Protein AF-L1NF07-F1 (afdb_monomer)

Organism: NCBI:txid1127696

pLDDT: mean 85.46, std 15.23, range [46.19, 98.69]

Nearest PDB structures (foldseek):
  7vp2-assembly1_B  TM=6.186E-01  e=3.421E+00  Arabidopsis thaliana
  7vp4-assembly2_F  TM=6.985E-01  e=4.234E+00  Arabidopsis thaliana

Radius of gyration: 22.05 Å; Cα contacts (8 Å, |Δi|>4): 6; chains: 1; bounding box: 48×68×34 Å

Sequence (75 aa):
MAKKLPSLRSVSTTNKRTHSLNILLNDREYKAILDHCEGQHIHNRSSWIRSVIMAEVLRENERNSPMLFEEDEMR

Solvent-accessible surface area (backbone atoms only — not comparable to full-atom values): 5107 Å² total; per-residue (Å²): 137,86,81,80,75,82,79,80,73,76,78,76,82,70,79,76,87,85,76,88,87,88,82,91,67,56,73,67,58,49,47,53,51,50,55,50,29,61,78,68,71,50,86,52,59,76,58,50,54,50,51,55,54,50,53,50,56,50,51,53,50,59,72,70,44,83,70,94,58,58,79,81,71,76,108

Foldseek 3Di:
DDDDDDPPPPPPPPPDDPDDDDDDDDPVRVVVLVVVCVVVVPPDSVVVVVVVVVVVVVVVCVVPPPDPDDPVRVD

Mean predicted aligned error: 10.68 Å

Structure (mmCIF, N/CA/C/O backbone):
data_AF-L1NF07-F1
#
_entry.id   AF-L1NF07-F1
#
loop_
_atom_site.group_P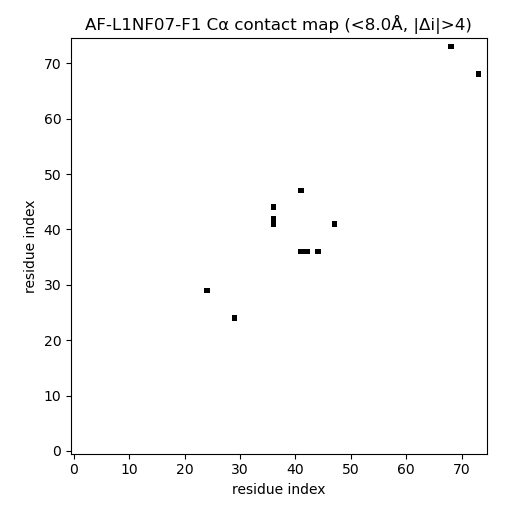DB
_atom_site.id
_atom_site.type_symbol
_atom_site.label_atom_id
_atom_site.label_alt_id
_atom_site.label_comp_id
_atom_site.label_asym_id
_atom_site.label_entity_id
_atom_site.label_seq_id
_atom_site.pdbx_PDB_ins_code
_atom_site.Cartn_x
_atom_site.Cartn_y
_atom_site.Cartn_z
_atom_site.occupancy
_atom_site.B_iso_or_equiv
_atom_site.auth_seq_id
_atom_site.auth_comp_id
_atom_site.auth_asym_id
_atom_site.auth_atom_id
_atom_site.pdbx_PDB_model_num
ATOM 1 N N . MET A 1 1 ? 14.143 53.725 -3.621 1.00 46.19 1 MET A N 1
ATOM 2 C CA . MET A 1 1 ? 14.722 52.476 -3.075 1.00 46.19 1 MET A CA 1
ATOM 3 C C . MET A 1 1 ? 13.592 51.653 -2.456 1.00 46.19 1 MET A C 1
ATOM 5 O O . MET A 1 1 ? 13.219 51.906 -1.317 1.00 46.19 1 MET A O 1
ATOM 9 N N . ALA A 1 2 ? 12.959 50.757 -3.221 1.00 51.56 2 ALA A N 1
ATOM 10 C CA . ALA A 1 2 ? 11.839 49.949 -2.729 1.00 51.56 2 ALA A CA 1
ATOM 11 C C . ALA A 1 2 ? 12.364 48.787 -1.869 1.00 51.56 2 ALA A C 1
ATOM 13 O O . ALA A 1 2 ? 13.179 47.987 -2.328 1.00 51.56 2 ALA A O 1
ATOM 14 N N . LYS A 1 3 ? 11.919 48.711 -0.612 1.00 56.12 3 LYS A N 1
ATOM 15 C CA . LYS A 1 3 ? 12.266 47.626 0.313 1.00 56.12 3 LYS A CA 1
ATOM 16 C C . LYS A 1 3 ? 11.510 46.364 -0.120 1.00 56.12 3 LYS A C 1
ATOM 18 O O . LYS A 1 3 ? 10.283 46.351 -0.087 1.00 56.12 3 LYS A O 1
ATOM 23 N N . LYS A 1 4 ? 12.225 45.318 -0.552 1.00 57.69 4 LYS A N 1
ATOM 24 C CA . LYS A 1 4 ? 11.634 43.994 -0.818 1.00 57.69 4 LYS A CA 1
ATOM 25 C C . LYS A 1 4 ? 11.064 43.428 0.487 1.00 57.69 4 LYS A C 1
ATOM 27 O O . LYS A 1 4 ? 11.793 43.306 1.468 1.00 57.69 4 LYS A O 1
ATOM 32 N N . LEU A 1 5 ? 9.778 43.080 0.480 1.00 65.88 5 LEU A N 1
ATOM 33 C CA . LEU A 1 5 ? 9.134 42.341 1.565 1.00 65.88 5 LEU A CA 1
ATOM 34 C C . LEU A 1 5 ? 9.727 40.923 1.666 1.00 65.88 5 LEU A C 1
ATOM 36 O O . LEU A 1 5 ? 10.005 40.309 0.629 1.00 65.88 5 LEU A O 1
ATOM 40 N N . PRO A 1 6 ? 9.927 40.388 2.883 1.00 56.47 6 PRO A N 1
ATOM 41 C CA . PRO A 1 6 ? 10.387 39.022 3.065 1.00 56.47 6 PRO A CA 1
ATOM 42 C C . PRO A 1 6 ? 9.326 38.051 2.538 1.00 56.47 6 PRO A C 1
ATOM 44 O O . PRO A 1 6 ? 8.167 38.081 2.944 1.00 56.47 6 PRO A O 1
ATOM 47 N N . SER A 1 7 ? 9.743 37.189 1.612 1.00 62.09 7 SER A N 1
ATOM 48 C CA . SER A 1 7 ? 8.946 36.072 1.113 1.00 62.09 7 SER A CA 1
ATOM 49 C C . SER A 1 7 ? 8.522 35.200 2.294 1.00 62.09 7 SER A C 1
ATOM 51 O O . SER A 1 7 ? 9.367 34.523 2.882 1.00 62.09 7 SER A O 1
ATOM 53 N N . LEU A 1 8 ? 7.226 35.170 2.610 1.00 61.62 8 LEU A N 1
ATOM 54 C CA . LEU A 1 8 ? 6.632 34.145 3.465 1.00 61.62 8 LEU A CA 1
ATOM 55 C C . LEU A 1 8 ? 6.855 32.794 2.778 1.00 61.62 8 LEU A C 1
ATOM 57 O O . LEU A 1 8 ? 6.082 32.385 1.916 1.00 61.62 8 LEU A O 1
ATOM 61 N N . ARG A 1 9 ? 7.957 32.108 3.102 1.00 56.06 9 ARG A N 1
ATOM 62 C CA . ARG A 1 9 ? 8.088 30.684 2.794 1.00 56.06 9 ARG A CA 1
ATOM 63 C C . ARG A 1 9 ? 6.923 30.013 3.504 1.00 56.06 9 ARG A C 1
ATOM 65 O O . ARG A 1 9 ? 6.938 29.932 4.730 1.00 56.06 9 ARG A O 1
ATOM 72 N N . SER A 1 10 ? 5.917 29.557 2.758 1.00 59.19 10 SER A N 1
ATOM 73 C CA . SER A 1 10 ? 4.962 28.604 3.307 1.00 59.19 10 SER A CA 1
ATOM 74 C C . SER A 1 10 ? 5.799 27.443 3.825 1.00 59.19 10 SER A C 1
ATOM 76 O O . SER A 1 10 ? 6.484 26.777 3.043 1.00 59.19 10 SER A O 1
ATOM 78 N N . VAL A 1 11 ? 5.832 27.247 5.138 1.00 59.38 11 VAL A N 1
ATOM 79 C CA . VAL A 1 11 ? 6.406 26.038 5.712 1.00 59.38 11 VAL A CA 1
ATOM 80 C C . VAL A 1 11 ? 5.506 24.922 5.206 1.00 59.38 11 VAL A C 1
ATOM 82 O O . VAL A 1 11 ? 4.419 24.719 5.735 1.00 59.38 11 VAL A O 1
ATOM 85 N N . SER A 1 12 ? 5.892 24.260 4.114 1.00 59.69 12 SER A N 1
ATOM 86 C CA . SER A 1 12 ? 5.190 23.066 3.678 1.00 59.69 12 SER A CA 1
ATOM 87 C C . SER A 1 12 ? 5.419 22.041 4.779 1.00 59.69 12 SER A C 1
ATOM 89 O O . SER A 1 12 ? 6.496 21.449 4.881 1.00 59.69 12 SER A O 1
ATOM 91 N N . THR A 1 13 ? 4.424 21.851 5.636 1.00 60.69 13 THR A N 1
ATOM 92 C CA . THR A 1 13 ? 4.367 20.804 6.659 1.00 60.69 13 THR A CA 1
ATOM 93 C C . THR A 1 13 ? 4.144 19.443 5.998 1.00 60.69 13 THR A C 1
ATOM 95 O O . THR A 1 13 ? 3.315 18.641 6.413 1.00 60.69 13 THR A O 1
ATOM 98 N N . THR A 1 14 ? 4.879 19.154 4.922 1.00 67.88 14 THR A N 1
ATOM 99 C CA . THR A 1 14 ? 4.945 17.818 4.349 1.00 67.88 14 THR A CA 1
ATOM 100 C C . THR A 1 14 ? 5.637 16.940 5.379 1.00 67.88 14 THR A C 1
ATOM 102 O O . THR A 1 14 ? 6.866 16.969 5.495 1.00 67.88 14 THR A O 1
ATOM 105 N N . ASN A 1 15 ? 4.839 16.212 6.161 1.00 82.56 15 ASN A N 1
ATOM 106 C CA . ASN A 1 15 ? 5.325 15.242 7.132 1.00 82.56 15 ASN A CA 1
ATOM 107 C C . ASN A 1 15 ? 6.297 14.293 6.430 1.00 82.56 15 ASN A C 1
ATOM 109 O O . ASN A 1 15 ? 5.931 13.550 5.512 1.00 82.56 15 ASN A O 1
ATOM 113 N N . LYS A 1 16 ? 7.571 14.379 6.817 1.00 89.56 16 LYS A N 1
ATOM 114 C CA . LYS A 1 16 ? 8.629 13.572 6.218 1.00 89.56 16 LYS A CA 1
ATOM 115 C C . LYS A 1 16 ? 8.450 12.127 6.664 1.00 89.56 16 LYS A C 1
ATOM 117 O O . LYS A 1 16 ? 8.227 11.849 7.836 1.00 89.56 16 LYS A O 1
ATOM 122 N N . ARG A 1 17 ? 8.581 11.203 5.716 1.00 90.88 17 ARG A N 1
ATOM 123 C CA . ARG A 1 17 ? 8.579 9.763 5.990 1.00 90.88 17 ARG A CA 1
ATOM 124 C C . ARG A 1 17 ? 9.968 9.381 6.504 1.00 90.88 17 ARG A C 1
ATOM 126 O O . ARG A 1 17 ? 10.908 9.353 5.718 1.00 90.88 17 ARG A O 1
ATOM 133 N N . THR A 1 18 ? 10.098 9.154 7.809 1.00 95.62 18 THR A N 1
ATOM 134 C CA . THR A 1 18 ? 11.378 8.868 8.493 1.00 95.62 18 THR A CA 1
ATOM 135 C C . THR A 1 18 ? 11.572 7.396 8.855 1.00 95.62 18 THR A C 1
ATOM 137 O O . THR A 1 18 ? 12.687 6.996 9.170 1.00 95.62 18 THR A O 1
ATOM 140 N N . HIS A 1 19 ? 10.511 6.589 8.798 1.00 94.69 19 HIS A N 1
ATOM 141 C CA . HIS A 1 19 ? 10.542 5.163 9.119 1.00 94.69 19 HIS A CA 1
ATOM 142 C C . HIS A 1 19 ? 10.502 4.315 7.844 1.00 94.69 19 HIS A C 1
ATOM 144 O O . HIS A 1 19 ? 9.748 4.619 6.914 1.00 94.69 19 HIS A O 1
ATOM 150 N N . SER A 1 20 ? 11.305 3.252 7.805 1.00 93.69 20 SER A N 1
ATOM 151 C CA . SER A 1 20 ? 11.281 2.245 6.745 1.00 93.69 20 SER A CA 1
ATOM 152 C C . SER A 1 20 ? 10.396 1.062 7.138 1.00 93.69 20 SER A C 1
ATOM 154 O O . SER A 1 20 ? 10.277 0.709 8.308 1.00 93.69 20 SER A O 1
ATOM 156 N N . LEU A 1 21 ? 9.780 0.445 6.132 1.00 93.38 21 LEU A N 1
ATOM 157 C CA . LEU A 1 21 ? 9.047 -0.809 6.250 1.00 93.38 21 LEU A CA 1
ATOM 158 C C . LEU A 1 21 ? 9.693 -1.800 5.283 1.00 93.38 21 LEU A C 1
ATOM 160 O O . LEU A 1 21 ? 9.727 -1.539 4.081 1.00 93.38 21 LEU A O 1
ATOM 164 N N . ASN A 1 22 ? 10.200 -2.910 5.812 1.00 94.81 22 ASN A N 1
ATOM 165 C CA . ASN A 1 22 ? 10.790 -3.990 5.028 1.00 94.81 22 ASN A CA 1
ATOM 166 C C . ASN A 1 22 ? 9.865 -5.204 5.097 1.00 94.81 22 ASN A C 1
ATOM 168 O O . ASN A 1 22 ? 9.522 -5.652 6.188 1.00 94.81 22 ASN A O 1
ATOM 172 N N . ILE A 1 23 ? 9.473 -5.723 3.935 1.00 94.38 23 ILE A N 1
ATOM 173 C CA . ILE A 1 23 ? 8.602 -6.893 3.810 1.00 94.38 23 ILE A CA 1
ATOM 174 C C . ILE A 1 23 ? 9.350 -7.915 2.963 1.00 94.38 23 ILE A C 1
ATOM 176 O O . ILE A 1 23 ? 9.798 -7.592 1.861 1.00 94.38 23 ILE A O 1
ATOM 180 N N . LEU A 1 24 ? 9.495 -9.128 3.487 1.00 97.12 24 LEU A N 1
ATOM 181 C CA . LEU A 1 24 ? 9.991 -10.265 2.725 1.00 97.12 24 LEU A CA 1
ATOM 182 C C . LEU A 1 24 ? 8.794 -10.986 2.116 1.00 97.12 24 LEU A C 1
ATOM 184 O O . LEU A 1 24 ? 7.812 -11.241 2.806 1.00 97.12 24 LEU A O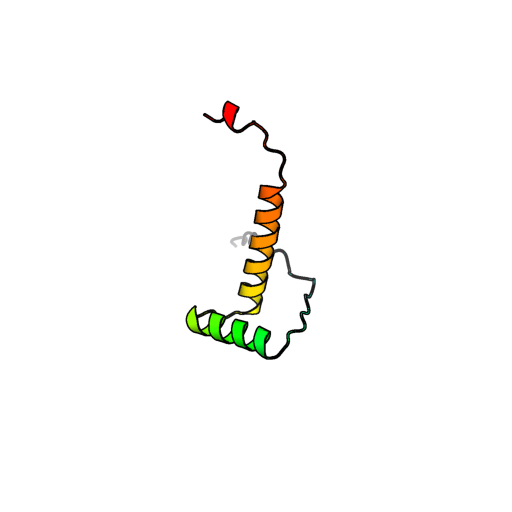 1
ATOM 188 N N . LEU A 1 25 ? 8.888 -11.276 0.825 1.00 97.31 25 LEU A N 1
ATOM 189 C CA . LEU A 1 25 ? 7.846 -11.920 0.040 1.00 97.31 25 LEU A CA 1
ATOM 190 C C . LEU A 1 25 ? 8.452 -13.137 -0.642 1.00 97.31 25 LEU A C 1
ATOM 192 O O . LEU A 1 25 ? 9.611 -13.094 -1.063 1.00 97.31 25 LEU A O 1
ATOM 196 N N . ASN A 1 26 ? 7.670 -14.198 -0.783 1.00 98.56 26 ASN A N 1
ATOM 197 C CA . ASN A 1 26 ? 8.045 -15.280 -1.683 1.00 98.56 26 ASN A CA 1
ATOM 198 C C . ASN A 1 26 ? 7.819 -14.874 -3.151 1.00 98.56 26 ASN A C 1
ATOM 200 O O . ASN A 1 26 ? 7.176 -13.865 -3.457 1.00 98.56 26 ASN A O 1
ATOM 204 N N . ASP A 1 27 ? 8.324 -15.691 -4.075 1.00 98.69 27 ASP A N 1
ATOM 205 C CA . ASP A 1 27 ? 8.248 -15.404 -5.512 1.00 98.69 27 ASP A CA 1
ATOM 206 C C . ASP A 1 27 ? 6.807 -15.235 -6.012 1.00 98.69 27 ASP A C 1
ATOM 208 O O . ASP A 1 27 ? 6.538 -14.393 -6.870 1.00 98.69 27 ASP A O 1
ATOM 212 N N . ARG A 1 28 ? 5.862 -16.009 -5.462 1.00 98.56 28 ARG A N 1
ATOM 213 C CA . ARG A 1 28 ? 4.450 -15.959 -5.868 1.00 98.56 28 ARG A CA 1
ATOM 214 C C . ARG A 1 28 ? 3.789 -14.665 -5.409 1.00 98.56 28 ARG A C 1
ATOM 216 O O . ARG A 1 28 ? 3.098 -14.028 -6.196 1.00 98.56 28 ARG A O 1
ATOM 223 N N . GLU A 1 29 ? 4.024 -14.263 -4.165 1.00 98.31 29 GLU A N 1
ATOM 224 C CA . GLU A 1 29 ? 3.508 -13.013 -3.599 1.00 98.31 29 GLU A CA 1
ATOM 225 C C . GLU A 1 29 ? 4.074 -11.800 -4.336 1.00 98.31 29 GLU A C 1
ATOM 227 O O . GLU A 1 29 ? 3.336 -10.891 -4.721 1.00 98.31 29 GLU A O 1
ATOM 232 N N . TYR A 1 30 ? 5.385 -11.802 -4.589 1.00 97.62 30 TYR A N 1
ATOM 233 C CA . TYR A 1 30 ? 6.032 -10.714 -5.307 1.00 97.62 30 TYR A CA 1
ATOM 234 C C . TYR A 1 30 ? 5.539 -10.614 -6.752 1.00 97.62 30 TYR A C 1
ATOM 236 O O . TYR 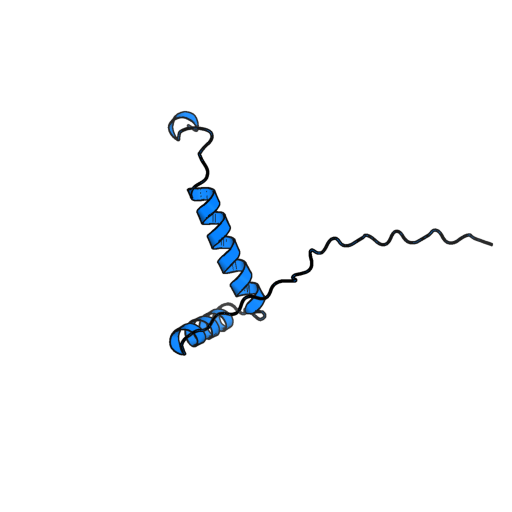A 1 30 ? 5.241 -9.512 -7.220 1.00 97.62 30 TYR A O 1
ATOM 244 N N . LYS A 1 31 ? 5.381 -11.752 -7.442 1.00 98.38 31 LYS A N 1
ATOM 245 C CA . LYS A 1 31 ? 4.800 -11.790 -8.786 1.00 98.38 31 LYS A CA 1
ATOM 246 C C . LYS A 1 31 ? 3.366 -11.263 -8.804 1.00 98.38 31 LYS A C 1
ATOM 248 O O . LYS A 1 31 ? 3.059 -10.426 -9.644 1.00 98.38 31 LYS A O 1
ATOM 253 N N . ALA A 1 32 ? 2.518 -11.682 -7.867 1.00 98.00 32 ALA A N 1
ATOM 254 C CA . ALA A 1 32 ? 1.141 -11.195 -7.788 1.00 98.00 32 ALA A CA 1
ATOM 255 C C . ALA A 1 32 ? 1.077 -9.666 -7.623 1.00 98.00 32 ALA A C 1
ATOM 257 O O . ALA A 1 32 ? 0.255 -9.003 -8.256 1.00 98.00 32 ALA A O 1
ATOM 258 N N . ILE A 1 33 ? 1.982 -9.090 -6.824 1.00 96.88 33 ILE A N 1
ATOM 259 C CA . ILE A 1 33 ? 2.103 -7.634 -6.677 1.00 96.88 33 ILE A CA 1
ATOM 260 C C . ILE A 1 33 ? 2.537 -6.970 -7.989 1.00 96.88 33 ILE A C 1
ATOM 262 O O . ILE A 1 33 ? 1.983 -5.934 -8.350 1.00 96.88 33 ILE A O 1
ATOM 266 N N . LEU A 1 34 ? 3.519 -7.538 -8.696 1.00 96.88 34 LEU A N 1
ATOM 267 C CA . LEU A 1 34 ? 3.977 -6.999 -9.979 1.00 96.88 34 LEU A CA 1
ATOM 268 C C . LEU A 1 34 ? 2.862 -7.009 -11.026 1.00 96.88 34 LEU A C 1
ATOM 270 O O . LEU A 1 34 ? 2.585 -5.962 -11.607 1.00 96.88 34 LEU A O 1
ATOM 274 N N . ASP A 1 35 ? 2.198 -8.150 -11.199 1.00 98.00 35 ASP A N 1
ATOM 275 C CA . ASP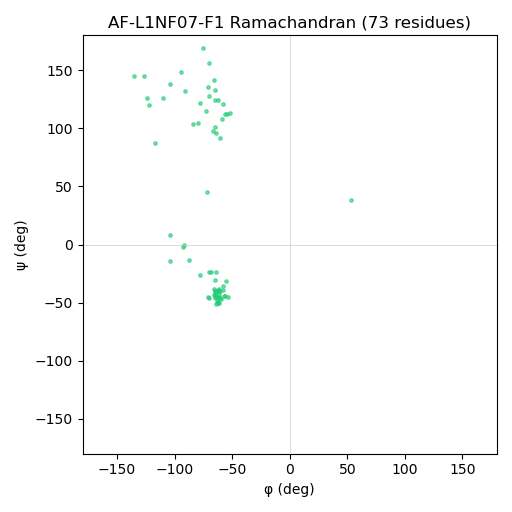 A 1 35 ? 1.119 -8.326 -12.171 1.00 98.00 35 ASP A CA 1
ATOM 276 C C . ASP A 1 35 ? -0.047 -7.360 -11.869 1.00 98.00 35 ASP A C 1
ATOM 278 O O . ASP A 1 35 ? -0.605 -6.735 -12.772 1.00 98.00 35 ASP A O 1
ATOM 282 N N . HIS A 1 36 ? -0.379 -7.16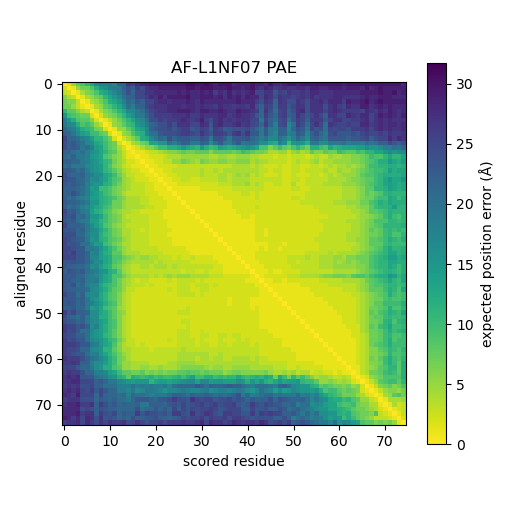2 -10.586 1.00 97.69 36 HIS A N 1
ATOM 283 C CA . HIS A 1 36 ? -1.391 -6.186 -10.176 1.00 97.69 36 HIS A CA 1
ATOM 284 C C . HIS A 1 36 ? -0.969 -4.745 -10.489 1.00 97.69 36 HIS A C 1
ATOM 286 O O . HIS A 1 36 ? -1.764 -3.967 -11.019 1.00 97.69 36 HIS A O 1
ATOM 292 N N . CYS A 1 37 ? 0.275 -4.372 -10.168 1.00 97.31 37 CYS A N 1
ATOM 293 C CA . CYS A 1 37 ? 0.779 -3.036 -10.467 1.00 97.31 37 CYS A CA 1
ATOM 294 C C . CYS A 1 37 ? 0.797 -2.755 -11.973 1.00 97.31 37 CYS A C 1
ATOM 296 O O . CYS A 1 37 ? 0.442 -1.651 -12.380 1.00 97.31 37 CYS A O 1
ATOM 298 N N . GLU A 1 38 ? 1.166 -3.737 -12.793 1.00 97.31 38 GLU A N 1
ATOM 299 C CA . GLU A 1 38 ? 1.139 -3.623 -14.249 1.00 97.31 38 GLU A CA 1
ATOM 300 C C . GLU A 1 38 ? -0.292 -3.436 -14.769 1.00 97.31 38 GLU A C 1
ATOM 302 O O . GLU A 1 38 ? -0.566 -2.459 -15.467 1.00 97.31 38 GLU A O 1
ATOM 307 N N . GLY A 1 39 ? -1.223 -4.302 -14.354 1.00 97.56 39 GLY A N 1
ATOM 308 C CA . GLY A 1 39 ? -2.617 -4.257 -14.803 1.00 97.56 39 GLY A CA 1
ATOM 309 C C . GLY A 1 39 ? -3.380 -2.991 -14.398 1.00 97.56 39 GLY A C 1
ATOM 310 O O . GLY A 1 39 ? -4.349 -2.628 -15.056 1.00 97.56 39 GLY A O 1
ATOM 311 N N . GLN A 1 40 ? -2.954 -2.309 -13.331 1.00 96.88 40 GLN A N 1
ATOM 312 C CA . GLN A 1 40 ? -3.559 -1.058 -12.848 1.00 96.88 40 GLN A CA 1
ATOM 313 C C . GLN A 1 40 ? -2.728 0.192 -13.193 1.00 96.88 40 GLN A C 1
ATOM 315 O O . GLN A 1 40 ? -3.021 1.278 -12.694 1.00 96.88 40 GLN A O 1
ATOM 320 N N . HIS A 1 41 ? -1.674 0.058 -14.009 1.00 96.06 41 HIS A N 1
ATOM 321 C CA . HIS A 1 41 ? -0.754 1.149 -14.368 1.00 96.06 41 HIS A CA 1
ATOM 322 C C . HIS A 1 41 ? -0.154 1.883 -13.151 1.00 96.06 41 HIS A C 1
ATOM 324 O O . HIS A 1 41 ? 0.041 3.100 -13.134 1.00 96.06 41 HIS A O 1
ATOM 330 N N . ILE A 1 42 ? 0.164 1.131 -12.099 1.00 97.25 42 ILE A N 1
ATOM 331 C CA . ILE A 1 42 ? 0.754 1.653 -10.869 1.00 97.25 42 ILE A CA 1
ATOM 332 C C . ILE A 1 42 ? 2.267 1.772 -11.053 1.00 97.25 42 ILE A C 1
ATOM 334 O O . ILE A 1 42 ? 3.017 0.804 -10.937 1.00 97.25 42 ILE A O 1
ATOM 338 N N . HIS A 1 43 ? 2.743 2.997 -11.260 1.00 94.00 43 HIS A N 1
ATOM 339 C CA . HIS A 1 43 ? 4.174 3.270 -11.434 1.00 94.00 43 HIS A CA 1
ATOM 340 C C . HIS A 1 43 ? 4.972 3.279 -10.119 1.00 94.00 43 HIS A C 1
ATOM 342 O O . HIS A 1 43 ? 6.174 3.021 -10.115 1.00 94.00 43 HIS A O 1
ATOM 348 N N . ASN A 1 44 ? 4.327 3.583 -8.985 1.00 95.88 44 ASN A N 1
ATOM 349 C CA . ASN A 1 44 ? 4.986 3.654 -7.679 1.00 95.88 44 ASN A CA 1
ATOM 350 C C . ASN A 1 44 ? 4.428 2.607 -6.713 1.00 95.88 44 ASN A C 1
ATOM 352 O O . ASN A 1 44 ? 3.545 2.882 -5.897 1.00 95.88 44 ASN A O 1
ATOM 356 N N . ARG A 1 45 ? 5.015 1.412 -6.773 1.00 94.25 45 ARG A N 1
ATOM 357 C CA . ARG A 1 45 ? 4.653 0.277 -5.922 1.00 94.25 45 ARG A CA 1
ATOM 358 C C . ARG A 1 45 ? 4.751 0.589 -4.430 1.00 94.25 45 ARG A C 1
ATOM 360 O O . ARG A 1 45 ? 3.834 0.265 -3.689 1.00 94.25 45 ARG A O 1
ATOM 367 N N . SER A 1 46 ? 5.812 1.256 -3.973 1.00 93.25 46 SER A N 1
ATOM 368 C CA . SER A 1 46 ? 5.958 1.601 -2.548 1.00 93.25 46 SER A CA 1
ATOM 369 C C . SER A 1 46 ? 4.884 2.582 -2.078 1.00 93.25 46 SER A C 1
ATOM 371 O O . SER A 1 46 ? 4.506 2.579 -0.908 1.00 93.25 46 SER A O 1
ATOM 373 N N . SER A 1 47 ? 4.396 3.449 -2.970 1.00 94.38 47 SER A N 1
ATOM 374 C CA . SER A 1 47 ? 3.258 4.312 -2.669 1.00 94.38 47 SER A CA 1
ATOM 375 C C . SER A 1 47 ? 1.966 3.523 -2.571 1.00 94.38 47 SER A C 1
ATOM 377 O O . SER A 1 47 ? 1.234 3.703 -1.604 1.00 94.38 47 SER A O 1
ATOM 379 N N . TRP A 1 48 ? 1.725 2.632 -3.528 1.00 96.19 48 TRP A N 1
ATOM 380 C CA . TRP A 1 48 ? 0.543 1.782 -3.541 1.00 96.19 48 TRP A CA 1
ATOM 381 C C . TRP A 1 48 ? 0.478 0.846 -2.329 1.00 96.19 48 TRP A C 1
ATOM 383 O O . TRP A 1 48 ? -0.520 0.875 -1.618 1.00 96.19 48 TRP A O 1
ATOM 393 N N . ILE A 1 49 ? 1.560 0.122 -2.008 1.00 96.00 49 ILE A N 1
ATOM 394 C CA . ILE A 1 49 ? 1.633 -0.755 -0.823 1.00 96.00 49 ILE A CA 1
ATOM 395 C C . ILE A 1 49 ? 1.270 0.027 0.442 1.00 96.00 49 ILE A C 1
ATOM 397 O O . ILE A 1 49 ? 0.468 -0.428 1.253 1.00 96.00 49 ILE A O 1
ATOM 401 N N . ARG A 1 50 ? 1.819 1.239 0.600 1.00 96.06 50 ARG A N 1
ATOM 402 C CA . ARG A 1 50 ? 1.495 2.096 1.746 1.00 96.06 50 ARG A CA 1
ATOM 403 C C . ARG A 1 50 ? 0.011 2.451 1.785 1.00 96.06 50 ARG A C 1
ATOM 405 O O . ARG A 1 50 ? -0.579 2.393 2.855 1.00 96.06 50 ARG A O 1
ATOM 412 N N . SER A 1 51 ? -0.575 2.835 0.652 1.00 96.06 51 SER A N 1
ATOM 413 C CA . SER A 1 51 ? -1.999 3.173 0.580 1.00 96.06 51 SER A CA 1
ATOM 414 C C . SER A 1 51 ? -2.887 1.987 0.945 1.00 96.06 51 SER A C 1
ATOM 416 O O . SER A 1 51 ? -3.830 2.168 1.704 1.00 96.06 51 SER A O 1
ATOM 418 N N . VAL A 1 52 ? -2.559 0.783 0.466 1.00 96.69 52 VAL A N 1
ATOM 419 C CA . VAL A 1 52 ? -3.297 -0.447 0.792 1.00 96.69 52 VAL A CA 1
ATOM 420 C C . VAL A 1 52 ? -3.241 -0.736 2.293 1.00 96.69 52 VAL A C 1
ATOM 422 O O . VAL A 1 52 ? -4.286 -0.903 2.914 1.00 96.69 52 VAL A O 1
ATOM 425 N N . ILE A 1 53 ? -2.045 -0.714 2.893 1.00 96.81 53 ILE A N 1
ATOM 426 C CA . ILE A 1 53 ? -1.873 -0.945 4.338 1.00 96.81 53 ILE A CA 1
ATOM 427 C C . ILE A 1 53 ? -2.652 0.093 5.152 1.00 96.81 53 ILE A C 1
ATOM 429 O O . ILE A 1 53 ? -3.365 -0.262 6.084 1.00 96.81 53 ILE A O 1
ATOM 433 N N . MET A 1 54 ? -2.543 1.378 4.800 1.00 96.88 54 MET A N 1
ATOM 434 C CA . MET A 1 54 ? -3.247 2.433 5.531 1.00 96.88 54 MET A CA 1
ATOM 435 C C . MET A 1 54 ? -4.765 2.322 5.395 1.00 96.88 54 MET A C 1
ATOM 437 O O . MET A 1 54 ? -5.466 2.562 6.371 1.00 96.88 54 MET A O 1
ATOM 441 N N . ALA A 1 55 ? -5.275 1.946 4.220 1.00 97.62 55 ALA A N 1
ATOM 442 C CA . ALA A 1 55 ? -6.704 1.731 4.024 1.00 97.62 55 ALA A CA 1
ATOM 443 C C . ALA A 1 55 ? -7.231 0.589 4.906 1.00 97.62 55 ALA A C 1
ATOM 445 O O . ALA A 1 55 ? -8.311 0.718 5.472 1.00 97.62 55 ALA A O 1
ATOM 446 N N . GLU A 1 56 ? -6.463 -0.494 5.057 1.00 97.69 56 GLU A N 1
ATOM 447 C CA . GLU A 1 56 ? -6.812 -1.593 5.964 1.00 97.69 56 GLU A CA 1
ATOM 448 C C . GLU A 1 56 ? -6.854 -1.136 7.423 1.00 97.69 56 GLU A C 1
ATOM 450 O O . GLU A 1 56 ? -7.854 -1.340 8.101 1.00 97.69 56 GLU A O 1
ATOM 455 N N . VAL A 1 57 ? -5.803 -0.447 7.884 1.00 96.50 57 VAL A N 1
ATOM 456 C CA . VAL A 1 57 ? -5.722 0.069 9.260 1.00 96.50 57 VAL A CA 1
ATOM 457 C C . VAL A 1 57 ? -6.896 0.994 9.577 1.00 96.50 57 VAL A C 1
ATOM 459 O O . VAL A 1 57 ? -7.488 0.894 10.646 1.00 96.50 57 VAL A O 1
ATOM 462 N N . LEU A 1 58 ? -7.242 1.900 8.658 1.00 95.44 58 LEU A N 1
ATOM 463 C CA . LEU A 1 58 ? -8.359 2.821 8.857 1.00 95.44 58 LEU A CA 1
ATOM 464 C C . LEU A 1 58 ? -9.698 2.085 8.907 1.00 95.44 58 LEU A C 1
ATOM 466 O O . LEU A 1 58 ? -10.485 2.351 9.808 1.00 95.44 58 LEU A O 1
ATOM 470 N N . ARG A 1 59 ? -9.927 1.124 8.009 1.00 95.81 59 ARG A N 1
ATOM 471 C CA . ARG A 1 59 ? -11.165 0.337 7.990 1.00 95.81 59 ARG A CA 1
ATOM 472 C C . ARG A 1 59 ? -11.336 -0.501 9.253 1.00 95.81 59 ARG A C 1
ATOM 474 O O . ARG A 1 59 ? -12.435 -0.588 9.789 1.00 95.81 59 ARG A O 1
ATOM 481 N N . GLU A 1 60 ? -10.255 -1.103 9.737 1.00 95.69 60 GLU A N 1
ATOM 482 C CA . GLU A 1 60 ? -10.270 -1.865 10.985 1.00 95.69 60 GLU A CA 1
ATOM 483 C C . GLU A 1 60 ? -10.563 -0.949 12.183 1.00 95.69 60 GLU A C 1
ATOM 485 O O . GLU A 1 60 ? -11.354 -1.294 13.058 1.00 95.69 60 GLU A O 1
ATOM 490 N N . ASN A 1 61 ? -9.990 0.257 12.198 1.00 92.38 61 ASN A N 1
ATOM 491 C CA . ASN A 1 61 ? -10.288 1.251 13.228 1.00 92.38 61 ASN A CA 1
ATOM 492 C C . ASN A 1 61 ? -11.744 1.726 13.176 1.00 92.38 61 ASN A C 1
ATOM 494 O O . ASN A 1 61 ? -12.350 1.903 14.226 1.00 92.38 61 ASN A O 1
ATOM 498 N N . GLU A 1 62 ? -12.304 1.929 11.982 1.00 90.94 62 GLU A N 1
ATOM 499 C CA . GLU A 1 62 ? -13.717 2.276 11.797 1.00 90.94 62 GLU A CA 1
ATOM 500 C C . GLU A 1 62 ? -14.626 1.154 12.303 1.00 90.94 62 GLU A C 1
ATOM 502 O O . GLU A 1 62 ? -15.552 1.415 13.064 1.00 90.94 62 GLU A O 1
ATOM 507 N N . ARG A 1 63 ? -14.318 -0.101 11.954 1.00 89.50 63 ARG A N 1
ATOM 508 C CA . ARG A 1 63 ? -15.077 -1.282 12.388 1.00 89.50 63 ARG A CA 1
ATOM 509 C C . ARG A 1 63 ? -15.077 -1.467 13.905 1.00 89.50 63 ARG A C 1
ATOM 511 O O . ARG A 1 63 ? -16.079 -1.895 14.466 1.00 89.50 63 ARG A O 1
ATOM 518 N N . ASN A 1 64 ? -13.950 -1.181 14.548 1.00 87.19 64 ASN A N 1
ATOM 519 C CA . ASN A 1 64 ? -13.782 -1.331 15.992 1.00 87.19 64 ASN A CA 1
ATOM 520 C C . ASN A 1 64 ? -14.122 -0.052 16.767 1.00 87.19 64 ASN A C 1
ATOM 522 O O . ASN A 1 64 ? -13.996 -0.028 17.993 1.00 87.19 64 ASN A O 1
ATOM 526 N N . SER A 1 65 ? -14.510 1.023 16.075 1.00 84.56 65 SER A N 1
ATOM 527 C CA . SER A 1 65 ? -14.909 2.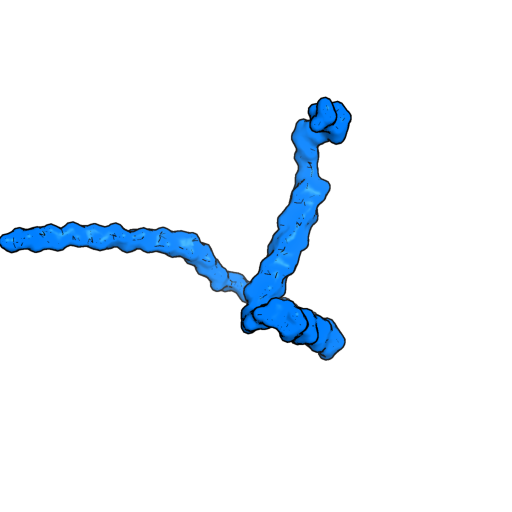255 16.735 1.00 84.56 65 SER A CA 1
ATOM 528 C C . SE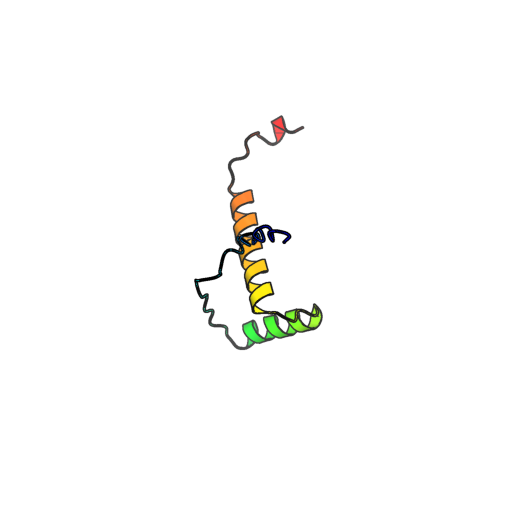R A 1 65 ? -16.246 2.021 17.438 1.00 84.56 65 SER A C 1
ATOM 530 O O . SER A 1 65 ? -17.181 1.544 16.791 1.00 84.56 65 SER A O 1
ATOM 532 N N . PRO A 1 66 ? -16.370 2.329 18.741 1.00 77.88 66 PRO A N 1
ATOM 533 C CA . PRO A 1 66 ? -17.667 2.273 19.396 1.00 77.88 66 PRO A CA 1
ATOM 534 C C . PRO A 1 66 ? -18.617 3.217 18.656 1.00 77.88 66 PRO A C 1
ATOM 536 O O . PRO A 1 66 ? -18.338 4.414 18.534 1.00 77.88 66 PRO A O 1
ATOM 539 N N . MET A 1 67 ? -19.715 2.679 18.126 1.00 75.56 67 MET A N 1
ATOM 540 C CA . MET A 1 67 ? -20.724 3.514 17.487 1.00 75.56 67 MET A CA 1
ATOM 541 C C . MET A 1 67 ? -21.348 4.413 18.556 1.00 75.56 67 MET A C 1
ATOM 543 O O . MET A 1 67 ? -21.658 3.966 19.657 1.00 75.56 67 MET A O 1
ATOM 547 N N . LEU A 1 68 ? -21.470 5.706 18.246 1.00 67.88 68 LEU A N 1
ATOM 548 C CA . LEU A 1 68 ? -22.034 6.689 19.178 1.00 67.88 68 LEU A CA 1
ATOM 549 C C . LEU A 1 68 ? -23.534 6.462 19.417 1.00 67.88 68 LEU A C 1
ATOM 551 O O . LEU A 1 68 ? -24.056 6.881 20.445 1.00 67.88 68 LEU A O 1
ATOM 555 N N . PHE A 1 69 ? -24.189 5.813 18.459 1.00 74.50 69 PHE A N 1
ATOM 556 C CA . PHE A 1 69 ? -25.603 5.486 18.453 1.00 74.50 69 PHE A CA 1
ATOM 557 C C . PHE A 1 69 ? -25.753 4.037 18.004 1.00 74.50 69 PHE A C 1
ATOM 559 O O . PHE A 1 69 ? -24.996 3.581 17.140 1.00 74.50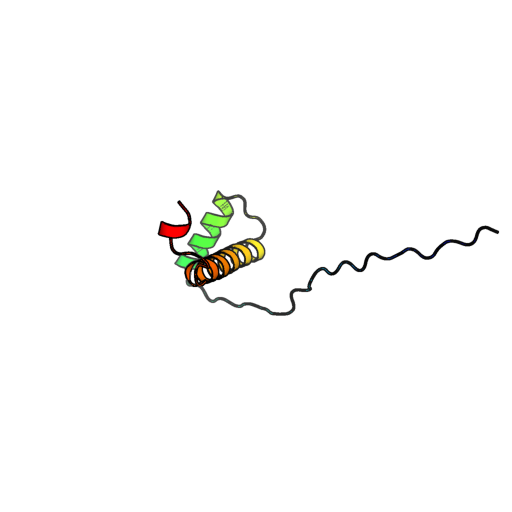 69 PHE A O 1
ATOM 566 N N . GLU A 1 70 ? -26.728 3.336 18.565 1.00 74.81 70 GLU A N 1
ATOM 567 C CA . GLU A 1 70 ? -27.106 2.007 18.079 1.00 74.81 70 GLU A CA 1
ATOM 568 C C . GLU A 1 70 ? -27.792 2.125 16.701 1.00 74.81 70 GLU A C 1
ATOM 570 O O . GLU A 1 70 ? -28.348 3.173 16.367 1.00 74.81 70 GLU A O 1
ATOM 575 N N . GLU A 1 71 ? -27.781 1.070 15.874 1.00 70.44 71 GLU A N 1
ATOM 576 C CA . GLU A 1 71 ? -28.407 1.109 14.530 1.00 70.44 71 GLU A CA 1
ATOM 577 C C . GLU A 1 71 ? -29.892 1.521 14.575 1.00 70.44 71 GLU A C 1
ATOM 579 O O . GLU A 1 71 ? -30.385 2.177 13.653 1.00 70.44 71 GLU A O 1
ATOM 584 N N . ASP A 1 72 ? -30.587 1.183 15.663 1.00 74.88 72 ASP A N 1
ATOM 585 C CA . ASP A 1 72 ? -31.985 1.551 15.901 1.00 74.88 72 ASP A CA 1
ATOM 586 C C . ASP A 1 72 ? -32.179 3.055 16.174 1.00 74.88 72 ASP A C 1
ATOM 588 O O . ASP A 1 72 ? -33.260 3.585 15.926 1.00 74.88 72 ASP A O 1
ATOM 592 N N . GLU A 1 73 ? -31.143 3.762 16.636 1.00 73.19 73 GLU A N 1
ATOM 593 C CA . GLU A 1 73 ? -31.160 5.211 16.891 1.00 73.19 73 GLU A CA 1
ATOM 594 C C . GLU A 1 73 ? -30.795 6.044 15.645 1.00 73.19 73 GLU A C 1
ATOM 596 O O . GLU A 1 73 ? -31.004 7.257 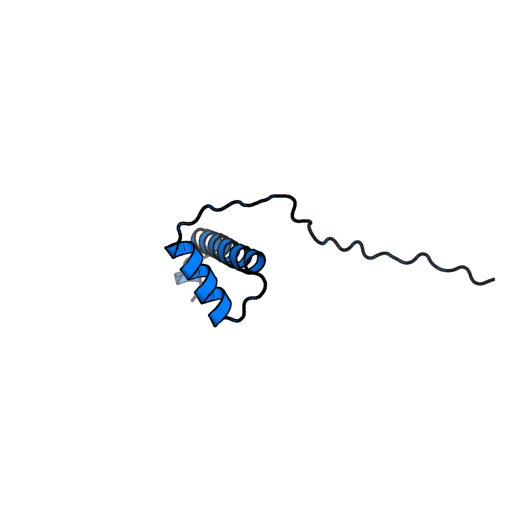15.632 1.00 73.19 73 GLU A O 1
ATOM 601 N N . MET A 1 74 ? -30.260 5.414 14.589 1.00 75.75 74 MET A N 1
ATOM 602 C CA . MET A 1 74 ? -29.869 6.074 13.330 1.00 75.75 74 MET A CA 1
ATOM 603 C C . MET A 1 74 ? -30.966 6.080 12.245 1.00 75.75 74 MET A C 1
ATOM 605 O O . MET A 1 74 ? -30.725 6.608 11.154 1.00 75.75 74 MET A O 1
ATOM 609 N N . ARG A 1 75 ? -32.133 5.471 12.500 1.00 70.31 75 ARG A N 1
ATOM 610 C CA . ARG A 1 75 ? -33.256 5.358 11.548 1.00 70.31 75 ARG A CA 1
ATOM 611 C C . ARG A 1 75 ? -34.293 6.468 11.670 1.00 70.31 75 ARG A C 1
ATOM 613 O O . ARG A 1 75 ? -34.604 6.885 12.804 1.00 70.31 75 ARG A O 1
#

Secondary structure (DSSP, 8-state):
---PPP--------------------HHHHHHHHHHHHHTT-S-HHHHHHHHHHHHHHHHHHHTSPPSS-GGG--